Protein AF-A0A060CRR1-F1 (afdb_monomer)

Foldseek 3Di:
DCLDCVVLVVLLVVLAQEDEAAALVRCLRCVVSCCVRRVNHQYEYEHVDQPLQVVQVLCCVPPVDDRDSDDPSNVSRVVSLVSGQAYEDADPVVVCCCCVVVVDDCSRYDYDHDPDDPVVDDPVVDDDPVPDDDDDDDDPPPRD

Radius of gyration: 19.72 Å; Cα contacts (8 Å, |Δi|>4): 160; chains: 1; bounding box: 45×33×56 Å

Nearest PDB structures (foldseek):
  3c4q-assembly2_B  TM=6.841E-01  e=1.301E-02  Corynebacterium glutamicum
  5kn4-assembly1_A  TM=3.407E-01  e=9.521E-01  Thalictrum flavum subsp. glaucum
  6p3o-assembly1_A-2  TM=2.684E-01  e=6.590E-01  Glaucium flavum
  1jsx-assembly1_A  TM=3.282E-01  e=3.246E+00  Escherichia coli
  8szz-assembly1_J  TM=3.190E-01  e=3.902E+00  Thermotoga maritima

Solvent-accessible surface area (backbone atoms only — not comparable to full-atom values): 8668 Å² total; per-residue (Å²): 98,82,94,42,74,59,34,54,56,50,52,42,73,63,54,53,66,65,46,75,23,75,29,46,67,45,33,70,75,45,40,70,55,44,50,70,59,33,70,78,35,45,36,33,35,38,40,81,61,62,64,36,58,54,52,23,52,51,46,24,71,76,66,76,47,78,79,57,71,86,48,74,55,31,55,53,40,52,51,34,49,71,72,27,63,30,26,40,34,57,45,72,67,58,52,47,45,40,40,70,74,67,60,45,60,67,84,35,54,41,86,52,56,88,88,73,72,66,85,79,56,61,73,90,76,59,74,54,78,90,72,60,86,82,86,84,87,88,78,87,81,83,78,130

Structure (mmCIF, N/CA/C/O backbone):
data_AF-A0A060CRR1-F1
#
_entry.id   AF-A0A060CRR1-F1
#
loop_
_atom_site.group_PDB
_atom_site.id
_atom_site.type_symbol
_atom_site.label_atom_id
_atom_site.label_alt_id
_atom_site.label_comp_id
_atom_site.label_asym_id
_atom_site.label_entity_id
_atom_site.label_seq_id
_atom_site.pdbx_PDB_ins_code
_atom_site.Cartn_x
_atom_site.Cartn_y
_atom_site.Cartn_z
_atom_site.occupancy
_atom_site.B_iso_or_equiv
_atom_site.auth_seq_id
_atom_site.auth_comp_id
_atom_site.auth_asym_id
_atom_site.auth_atom_id
_atom_site.pdbx_PDB_model_num
ATOM 1 N N . GLU A 1 1 ? -13.982 19.500 7.064 1.00 77.69 1 GLU A N 1
ATOM 2 C CA . GLU A 1 1 ? -12.641 19.548 6.428 1.00 77.69 1 GLU A CA 1
ATOM 3 C C . GLU A 1 1 ? -11.832 18.341 6.886 1.00 77.69 1 GLU A C 1
ATOM 5 O O . GLU A 1 1 ? -11.969 17.965 8.044 1.00 77.69 1 GLU A O 1
ATOM 10 N N . LEU A 1 2 ? -10.995 17.748 6.029 1.00 79.31 2 LEU A N 1
ATOM 11 C CA . LEU A 1 2 ? -10.291 16.492 6.348 1.00 79.31 2 LEU A CA 1
ATOM 12 C C . LEU A 1 2 ? -9.264 16.629 7.487 1.00 79.31 2 LEU A C 1
ATOM 14 O O . LEU A 1 2 ? -9.170 15.762 8.348 1.00 79.31 2 LEU A O 1
ATOM 18 N N . ASN A 1 3 ? -8.540 17.749 7.553 1.00 85.81 3 ASN A N 1
ATOM 19 C CA . ASN A 1 3 ? -7.517 17.971 8.587 1.00 85.81 3 ASN A CA 1
ATOM 20 C C . ASN A 1 3 ? -8.072 18.520 9.912 1.00 85.81 3 ASN A C 1
ATOM 22 O O . ASN A 1 3 ? -7.327 18.709 10.872 1.00 85.81 3 ASN A O 1
ATOM 26 N N . SER A 1 4 ? -9.380 18.751 9.990 1.00 91.50 4 SER A N 1
ATOM 27 C CA . SER A 1 4 ? -10.067 19.267 11.174 1.00 91.50 4 SER A CA 1
ATOM 28 C C . SER A 1 4 ? -10.575 18.120 12.055 1.00 91.50 4 SER A C 1
ATOM 30 O O . SER A 1 4 ? -10.747 16.992 11.593 1.00 91.50 4 SER A O 1
ATOM 32 N N . SER A 1 5 ? -10.857 18.388 13.333 1.00 89.44 5 SER A N 1
ATOM 33 C CA . SER A 1 5 ? -11.566 17.442 14.212 1.00 89.44 5 SER A CA 1
ATOM 34 C C . SER A 1 5 ? -12.976 17.109 13.706 1.00 89.44 5 SER A C 1
ATOM 36 O O . SER A 1 5 ? -13.524 16.072 14.063 1.00 89.44 5 SER A O 1
ATOM 38 N N . SER A 1 6 ? -13.539 17.935 12.815 1.00 93.50 6 SER A N 1
ATOM 39 C CA . SER A 1 6 ? -14.799 17.632 12.122 1.00 93.50 6 SER A CA 1
ATOM 40 C C . SER A 1 6 ? -14.769 16.301 11.359 1.00 93.50 6 SER A C 1
ATOM 42 O O . SER A 1 6 ? -15.808 15.656 11.252 1.00 93.50 6 SER A O 1
ATOM 44 N N . PHE A 1 7 ? -13.598 15.850 10.890 1.00 94.50 7 PHE A N 1
ATOM 45 C CA . PHE A 1 7 ? -13.456 14.538 10.256 1.00 94.50 7 PHE A CA 1
ATOM 46 C C . PHE A 1 7 ? -13.737 13.379 11.223 1.00 94.50 7 PHE A C 1
ATOM 48 O O . PHE A 1 7 ? -14.381 12.411 10.834 1.00 94.50 7 PHE A O 1
ATOM 55 N N . ASN A 1 8 ? -13.313 13.490 12.487 1.00 95.12 8 ASN A N 1
ATOM 56 C CA . ASN A 1 8 ? -13.551 12.455 13.497 1.00 95.12 8 ASN A CA 1
ATOM 57 C C . ASN A 1 8 ? -15.050 12.269 13.749 1.00 95.12 8 ASN A C 1
ATOM 59 O O . ASN A 1 8 ? -15.538 11.144 13.775 1.00 95.12 8 ASN A O 1
ATOM 63 N N . ASN A 1 9 ? -15.792 13.373 13.870 1.00 95.75 9 ASN A N 1
ATOM 64 C CA . ASN A 1 9 ? -17.246 13.310 14.025 1.00 95.75 9 ASN A CA 1
ATOM 65 C C . ASN A 1 9 ? -17.899 12.672 12.794 1.00 95.75 9 ASN A C 1
ATOM 67 O O . ASN A 1 9 ? -18.722 11.777 12.938 1.00 95.75 9 ASN A O 1
ATOM 71 N N . PHE A 1 10 ? -17.473 13.077 11.594 1.00 95.69 10 PHE A N 1
ATOM 72 C CA . PHE A 1 10 ? -17.979 12.517 10.345 1.00 95.69 10 PHE A CA 1
ATOM 73 C C . PHE A 1 10 ? -17.761 11.000 10.245 1.00 95.69 10 PHE A C 1
ATOM 75 O O . PHE A 1 10 ? -18.713 10.269 9.990 1.00 95.69 10 PHE A O 1
ATOM 82 N N . VAL A 1 11 ? -16.534 10.508 10.460 1.00 96.12 11 VAL A N 1
ATOM 83 C CA . VAL A 1 11 ? -16.247 9.070 10.318 1.00 96.12 11 VAL A CA 1
ATOM 84 C C . VAL A 1 11 ? -16.954 8.247 11.396 1.00 96.12 11 VAL A C 1
ATOM 86 O O . VAL A 1 11 ? -17.471 7.173 11.103 1.00 96.12 11 VAL A O 1
ATOM 89 N N . LYS A 1 12 ? -17.068 8.789 12.615 1.00 96.62 12 LYS A N 1
ATOM 90 C CA . LYS A 1 12 ? -17.813 8.169 13.712 1.00 96.62 12 LYS A CA 1
ATOM 91 C C . LYS A 1 12 ? -19.301 8.032 13.402 1.00 96.62 12 LYS A C 1
ATOM 93 O O . LYS A 1 12 ? -19.891 7.002 13.710 1.00 96.62 12 LYS A O 1
ATOM 98 N N . GLU A 1 13 ? -19.906 9.067 12.824 1.00 97.38 13 GLU A N 1
ATOM 99 C CA . GLU A 1 13 ? -21.311 9.050 12.405 1.00 97.38 13 GLU A CA 1
ATOM 100 C C . GLU A 1 13 ? -21.538 8.112 11.217 1.00 97.38 13 GLU A C 1
ATOM 102 O O . GLU A 1 13 ? -22.549 7.414 11.177 1.00 97.38 13 GLU A O 1
ATOM 107 N N . LEU A 1 14 ? -20.587 8.061 10.278 1.00 97.38 14 LEU A N 1
ATOM 108 C CA . LEU A 1 14 ? -20.627 7.143 9.143 1.00 97.38 14 LEU A CA 1
ATOM 109 C C . LEU A 1 14 ? -20.524 5.674 9.586 1.00 97.38 14 LEU A C 1
ATOM 111 O O . LEU A 1 14 ? -21.183 4.827 8.991 1.00 97.38 14 LEU A O 1
ATOM 115 N N . ASN A 1 15 ? -19.713 5.391 10.615 1.00 97.44 15 ASN A N 1
ATOM 116 C CA . ASN A 1 15 ? -19.470 4.063 11.190 1.00 97.44 15 ASN A CA 1
ATOM 117 C C . ASN A 1 15 ? -19.262 2.965 10.119 1.00 97.44 15 ASN A C 1
ATOM 119 O O . ASN A 1 15 ? -20.052 2.019 10.049 1.00 97.44 15 ASN A O 1
ATOM 123 N N . PRO A 1 16 ? -18.243 3.099 9.248 1.00 97.94 16 PRO A N 1
ATOM 124 C CA . PRO A 1 16 ? -18.025 2.160 8.159 1.00 97.94 16 PRO A CA 1
ATOM 125 C C . PRO A 1 16 ? -17.553 0.792 8.664 1.00 97.94 16 PRO A C 1
ATOM 127 O O . PRO A 1 16 ? -16.762 0.699 9.603 1.00 97.94 16 PRO A O 1
ATOM 130 N N . ASP A 1 17 ? -17.971 -0.264 7.968 1.00 98.38 17 ASP A N 1
ATOM 131 C CA . ASP A 1 17 ? -17.430 -1.613 8.165 1.00 98.38 17 ASP A CA 1
ATOM 132 C C . ASP A 1 17 ? -16.080 -1.805 7.455 1.00 98.38 17 ASP A C 1
ATOM 134 O O . ASP A 1 17 ? -15.275 -2.633 7.873 1.00 98.38 17 ASP A O 1
ATOM 138 N N . ILE A 1 18 ? -15.828 -1.053 6.376 1.00 98.44 18 ILE A N 1
ATOM 139 C CA . ILE A 1 18 ? -14.614 -1.140 5.555 1.00 98.44 18 ILE A CA 1
ATOM 140 C C . ILE A 1 18 ? -14.146 0.268 5.185 1.00 98.44 18 ILE A C 1
ATOM 142 O O . ILE A 1 18 ? -14.947 1.103 4.759 1.00 98.44 18 ILE A O 1
ATOM 146 N N . VAL A 1 19 ? -12.843 0.511 5.297 1.00 98.31 19 VAL A N 1
ATOM 147 C CA . VAL A 1 19 ? -12.168 1.715 4.809 1.00 98.31 19 VAL A CA 1
ATOM 148 C C . VAL A 1 19 ? -11.061 1.305 3.849 1.00 98.31 19 VAL A C 1
ATOM 150 O O . VAL A 1 19 ? -10.251 0.439 4.167 1.00 98.31 19 VAL A O 1
ATOM 153 N N . VAL A 1 20 ? -11.031 1.936 2.675 1.00 98.25 20 VAL A N 1
ATOM 154 C CA . VAL A 1 20 ? -9.988 1.733 1.664 1.00 98.25 20 VAL A CA 1
ATOM 155 C C . VAL A 1 20 ? -9.171 3.013 1.540 1.00 98.25 20 VAL A C 1
ATOM 157 O O . VAL A 1 20 ? -9.736 4.086 1.318 1.00 98.25 20 VAL A O 1
ATOM 160 N N . TYR A 1 21 ? -7.855 2.905 1.701 1.00 98.19 21 TYR A N 1
ATOM 161 C CA . TYR A 1 21 ? -6.918 4.009 1.528 1.00 98.19 21 TYR A CA 1
ATOM 162 C C . TYR A 1 21 ? -6.327 3.978 0.124 1.00 98.19 21 TYR A C 1
ATOM 164 O O . TYR A 1 21 ? -5.713 2.987 -0.259 1.00 98.19 21 TYR A O 1
ATOM 172 N N . ASP A 1 22 ? -6.480 5.082 -0.602 1.00 95.88 22 ASP A N 1
ATOM 173 C CA . ASP A 1 22 ? -5.773 5.338 -1.856 1.00 95.88 22 ASP A CA 1
ATOM 174 C C . ASP A 1 22 ? -4.329 5.749 -1.526 1.00 95.88 22 ASP A C 1
ATOM 176 O O . ASP A 1 22 ? -4.080 6.880 -1.084 1.00 95.88 22 ASP A O 1
ATOM 180 N N . ARG A 1 23 ? -3.395 4.800 -1.676 1.00 95.81 23 ARG A N 1
ATOM 181 C CA . ARG A 1 23 ? -1.960 4.905 -1.363 1.00 95.81 23 ARG A CA 1
ATOM 182 C C . ARG A 1 23 ? -1.633 5.085 0.117 1.00 95.81 23 ARG A C 1
ATOM 184 O O . ARG A 1 23 ? -2.432 5.510 0.955 1.00 95.81 23 ARG A O 1
ATOM 191 N N . PHE A 1 24 ? -0.364 4.826 0.438 1.00 97.44 24 PHE A N 1
ATOM 192 C CA . PHE A 1 24 ? 0.137 4.846 1.814 1.00 97.44 24 PHE A CA 1
ATOM 193 C C . PHE A 1 24 ? 0.020 6.222 2.490 1.00 97.44 24 PHE A C 1
ATOM 195 O O . PHE A 1 24 ? -0.122 6.301 3.704 1.00 97.44 24 PHE A O 1
ATOM 202 N N . VAL A 1 25 ? 0.055 7.318 1.721 1.00 96.62 25 VAL A N 1
ATOM 203 C CA . VAL A 1 25 ? -0.043 8.683 2.270 1.00 96.62 25 VAL A CA 1
ATOM 204 C C . VAL A 1 25 ? -1.414 8.925 2.906 1.00 96.62 25 VAL A C 1
ATOM 206 O O . VAL A 1 25 ? -1.501 9.561 3.957 1.00 96.62 25 VAL A O 1
ATOM 209 N N . SER A 1 26 ? -2.480 8.391 2.303 1.00 96.62 26 SER A N 1
ATOM 210 C CA . SER A 1 26 ? -3.840 8.510 2.837 1.00 96.62 26 SER A CA 1
ATOM 211 C C . SER A 1 26 ? -3.999 7.737 4.146 1.00 96.62 26 SER A C 1
ATOM 213 O O . SER A 1 26 ? -4.573 8.258 5.106 1.00 96.62 26 SER A O 1
ATOM 215 N N . GLU A 1 27 ? -3.452 6.520 4.211 1.00 97.81 27 GLU A N 1
ATOM 216 C CA . GLU A 1 27 ? -3.406 5.739 5.453 1.00 97.81 27 GLU A CA 1
ATOM 217 C C . GLU A 1 27 ? -2.590 6.471 6.522 1.00 97.81 27 GLU A C 1
ATOM 219 O O . GLU A 1 27 ? -3.077 6.675 7.629 1.00 97.81 27 GLU A O 1
ATOM 224 N N . GLU A 1 28 ? -1.397 6.958 6.190 1.00 96.62 28 GLU A N 1
ATOM 225 C CA . GLU A 1 28 ? -0.526 7.631 7.154 1.00 96.62 28 GLU A CA 1
ATOM 226 C C . GLU A 1 28 ? -1.199 8.870 7.767 1.00 96.62 28 GLU A C 1
ATOM 228 O O . GLU A 1 28 ? -1.085 9.133 8.969 1.00 96.62 28 GLU A O 1
ATOM 233 N N . GLN A 1 29 ? -1.935 9.627 6.953 1.00 95.38 29 GLN A N 1
ATOM 234 C CA . GLN A 1 29 ? -2.587 10.855 7.391 1.00 95.38 29 GLN A CA 1
ATOM 235 C C . GLN A 1 29 ? -3.853 10.597 8.225 1.00 95.38 29 GLN A C 1
ATOM 237 O O . GLN A 1 29 ? -4.115 11.333 9.187 1.00 95.38 29 GLN A O 1
ATOM 242 N N . PHE A 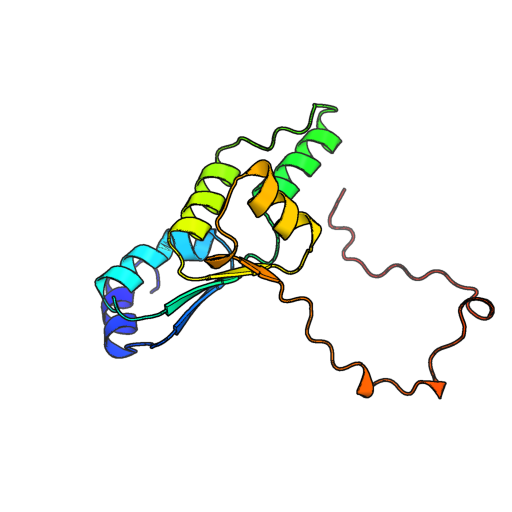1 30 ? -4.645 9.577 7.873 1.00 96.31 30 PHE A N 1
ATOM 243 C CA . PHE A 1 30 ? -6.007 9.405 8.398 1.00 96.31 30 PHE A CA 1
ATOM 244 C C . PHE A 1 30 ? -6.281 8.068 9.097 1.00 96.31 30 PHE A C 1
ATOM 246 O O . PHE A 1 30 ? -7.241 7.994 9.867 1.00 96.31 30 PHE A O 1
ATOM 253 N N . GLY A 1 31 ? -5.456 7.041 8.897 1.00 96.56 31 GLY A N 1
ATOM 254 C CA . GLY A 1 31 ? -5.640 5.684 9.426 1.00 96.56 31 GLY A CA 1
ATOM 255 C C . GLY A 1 31 ? -5.845 5.655 10.935 1.00 96.56 31 GLY A C 1
ATOM 256 O O . GLY A 1 31 ? -6.835 5.129 11.440 1.00 96.56 31 GLY A O 1
ATOM 257 N N . TRP A 1 32 ? -4.999 6.370 11.676 1.00 96.19 32 TRP A N 1
ATOM 258 C CA . TRP A 1 32 ? -5.115 6.465 13.134 1.00 96.19 32 TRP A CA 1
ATOM 259 C C . TRP A 1 32 ? -6.453 7.057 13.612 1.00 96.19 32 TRP A C 1
ATOM 261 O O . TRP A 1 32 ? -6.946 6.680 14.675 1.00 96.19 32 TRP A O 1
ATOM 271 N N . ARG A 1 33 ? -7.069 7.964 12.839 1.00 96.50 33 ARG A N 1
ATOM 272 C CA . ARG A 1 33 ? -8.379 8.542 13.179 1.00 96.50 33 ARG A CA 1
ATOM 273 C C . ARG A 1 33 ? -9.494 7.523 12.985 1.00 96.50 33 ARG A C 1
ATOM 275 O O . ARG A 1 33 ? -10.418 7.481 13.790 1.00 96.50 33 ARG A O 1
ATOM 282 N N . VAL A 1 34 ? -9.389 6.698 11.945 1.00 97.06 34 VAL A N 1
ATOM 283 C CA . VAL A 1 34 ? -10.324 5.594 11.695 1.00 97.06 34 VAL A CA 1
ATOM 284 C C . VAL A 1 34 ? -10.212 4.554 12.803 1.00 97.06 34 VAL A C 1
ATOM 286 O O . VAL A 1 34 ? -11.229 4.206 13.389 1.00 97.06 34 VAL A O 1
ATOM 289 N N . VAL A 1 35 ? -8.997 4.141 13.178 1.00 97.00 35 VAL A N 1
ATOM 290 C CA . VAL A 1 35 ? -8.774 3.223 14.311 1.00 97.00 35 VAL A CA 1
ATOM 291 C C . VAL A 1 35 ? -9.377 3.771 15.608 1.00 97.00 35 VAL A C 1
ATOM 293 O O . VAL A 1 35 ? -9.958 3.018 16.387 1.00 97.00 35 VAL A O 1
ATOM 296 N N . GLN A 1 36 ? -9.259 5.080 15.844 1.00 96.75 36 GLN A N 1
ATOM 297 C CA . GLN A 1 36 ? -9.784 5.719 17.049 1.00 96.75 36 GLN A CA 1
ATOM 298 C C . GLN A 1 36 ? -11.319 5.722 17.100 1.00 96.75 36 GLN A C 1
ATOM 300 O O . GLN A 1 36 ? -11.898 5.390 18.134 1.00 96.75 36 GLN A O 1
ATOM 305 N N . GLU A 1 37 ? -11.981 6.139 16.020 1.00 97.62 37 GLU A N 1
ATOM 306 C CA . GLU A 1 37 ? -13.435 6.346 16.021 1.00 97.62 37 GLU A CA 1
ATOM 307 C C . GLU A 1 37 ? -14.221 5.092 15.604 1.00 97.62 37 GLU A C 1
ATOM 309 O O . GLU A 1 37 ? -15.344 4.881 16.066 1.00 97.62 37 GLU A O 1
ATOM 314 N N . CYS A 1 38 ? -13.626 4.243 14.765 1.00 97.62 38 CYS A N 1
ATOM 315 C CA . CYS A 1 38 ? -14.226 3.053 14.162 1.00 97.62 38 CYS A CA 1
ATOM 316 C C . CYS A 1 38 ? -13.273 1.841 14.265 1.00 97.62 38 CYS A C 1
ATOM 318 O O . CYS A 1 38 ? -12.884 1.272 13.247 1.00 97.62 38 CYS A O 1
ATOM 320 N N . PRO A 1 39 ? -12.923 1.375 15.481 1.00 97.06 39 PRO A N 1
ATOM 321 C CA . PRO A 1 39 ? -11.913 0.326 15.701 1.00 97.06 39 PRO A CA 1
ATOM 322 C C . PRO A 1 39 ? -12.278 -1.056 15.136 1.00 97.06 39 PRO A C 1
ATOM 324 O O . PRO A 1 39 ? -11.474 -1.980 15.207 1.00 97.06 39 PRO A O 1
ATOM 327 N N . LYS A 1 40 ? -13.512 -1.230 14.653 1.00 97.62 40 LYS A N 1
ATOM 328 C CA . LYS A 1 40 ? -13.995 -2.471 14.033 1.00 97.62 40 LYS A CA 1
ATOM 329 C C . LYS A 1 40 ? -13.970 -2.427 12.506 1.00 97.62 40 LYS A C 1
ATOM 331 O O . LYS A 1 40 ? -14.274 -3.447 11.895 1.00 97.62 40 LYS A O 1
ATOM 336 N N . ALA A 1 41 ? -13.676 -1.270 11.914 1.00 98.25 41 ALA A N 1
ATOM 337 C CA . ALA A 1 41 ? -13.601 -1.137 10.471 1.00 98.25 41 ALA A CA 1
ATOM 338 C C . ALA A 1 41 ? -12.402 -1.932 9.946 1.00 98.25 41 ALA A C 1
ATOM 340 O O . ALA A 1 41 ? -11.291 -1.782 10.453 1.00 98.25 41 ALA A O 1
ATOM 341 N N . LEU A 1 42 ? -12.633 -2.746 8.919 1.00 98.38 42 LEU A N 1
ATOM 342 C CA . LEU A 1 42 ? -11.571 -3.393 8.162 1.00 98.38 42 LEU A CA 1
ATOM 343 C C . LEU A 1 42 ? -10.823 -2.331 7.353 1.00 98.38 42 LEU A C 1
ATOM 345 O O . LEU A 1 42 ? -11.436 -1.600 6.573 1.00 98.38 42 LEU A O 1
ATOM 349 N N . GLN A 1 43 ? -9.510 -2.258 7.516 1.00 98.44 43 GLN A N 1
ATOM 350 C CA . GLN A 1 43 ? -8.661 -1.284 6.842 1.00 98.44 43 GLN A CA 1
ATOM 351 C C . GLN A 1 43 ? -7.901 -1.942 5.695 1.00 98.44 43 GLN A C 1
ATOM 353 O O . GLN A 1 43 ? -7.090 -2.845 5.901 1.00 98.44 43 GLN A O 1
ATOM 358 N N . ILE A 1 44 ? -8.162 -1.473 4.478 1.00 98.69 44 ILE A N 1
ATOM 359 C CA . ILE A 1 44 ? -7.545 -1.969 3.252 1.00 98.69 44 ILE A CA 1
ATOM 360 C C . ILE A 1 44 ? -6.681 -0.862 2.656 1.00 98.69 44 ILE A C 1
ATOM 362 O O . ILE A 1 44 ? -7.148 0.257 2.454 1.00 98.69 44 ILE A O 1
ATOM 366 N N . LEU A 1 45 ? -5.431 -1.176 2.341 1.00 98.56 45 LEU A N 1
ATOM 367 C CA . LEU A 1 45 ? -4.550 -0.297 1.586 1.00 98.56 45 LEU A CA 1
ATOM 368 C C . LEU A 1 45 ? -4.600 -0.679 0.107 1.00 98.56 45 LEU A C 1
ATOM 370 O O . LEU A 1 45 ? -4.191 -1.778 -0.257 1.00 98.56 45 LEU A O 1
ATOM 374 N N . ASP A 1 46 ? -5.063 0.224 -0.748 1.00 97.50 46 ASP A N 1
ATOM 375 C CA . ASP A 1 46 ? -4.791 0.122 -2.177 1.00 97.50 46 ASP A CA 1
ATOM 376 C C . ASP A 1 46 ? -3.401 0.707 -2.429 1.00 97.50 46 ASP A C 1
ATOM 378 O O . ASP A 1 46 ? -3.181 1.906 -2.228 1.00 97.50 46 ASP A O 1
ATOM 382 N N . THR A 1 47 ? -2.427 -0.142 -2.772 1.00 95.81 47 THR A N 1
ATOM 383 C CA . THR A 1 47 ? -1.068 0.359 -2.999 1.00 95.81 47 THR A CA 1
ATOM 384 C C . THR A 1 47 ? -0.984 1.136 -4.304 1.00 95.81 47 THR A C 1
ATOM 386 O O . THR A 1 47 ? -0.201 2.075 -4.372 1.00 95.81 47 THR A O 1
ATOM 389 N N . GLU A 1 48 ? -1.788 0.766 -5.310 1.00 92.00 48 GLU A N 1
ATOM 390 C CA . GLU A 1 48 ? -1.647 1.123 -6.731 1.00 92.00 48 GLU A CA 1
ATOM 391 C C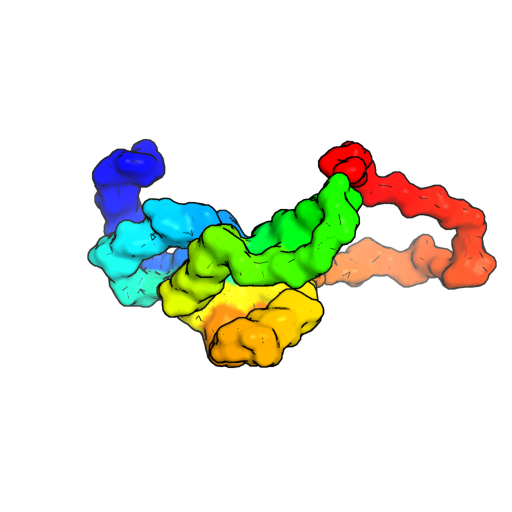 . GLU A 1 48 ? -0.283 0.723 -7.333 1.00 92.00 48 GLU A C 1
ATOM 393 O O . GLU A 1 48 ? -0.213 -0.084 -8.261 1.00 92.00 48 GLU A O 1
ATOM 398 N N . ASP A 1 49 ? 0.801 1.251 -6.771 1.00 92.50 49 ASP A N 1
ATOM 399 C CA . ASP A 1 49 ? 2.196 0.896 -6.997 1.00 92.50 49 ASP A CA 1
ATOM 400 C C . ASP A 1 49 ? 3.012 1.037 -5.700 1.00 92.50 49 ASP A C 1
ATOM 402 O O . ASP A 1 49 ? 2.628 1.720 -4.749 1.00 92.50 49 ASP A O 1
ATOM 406 N N . LEU A 1 50 ? 4.189 0.411 -5.650 1.00 95.88 50 LEU A N 1
ATOM 407 C CA . LEU A 1 50 ? 5.131 0.670 -4.559 1.00 95.88 50 LEU A CA 1
ATOM 408 C C . LEU A 1 50 ? 5.903 1.967 -4.827 1.00 95.88 50 LEU A C 1
ATOM 410 O O . LEU A 1 50 ? 6.862 2.002 -5.612 1.00 95.88 50 LEU A O 1
ATOM 414 N N . HIS A 1 51 ? 5.534 3.038 -4.127 1.00 94.81 51 HIS A N 1
ATOM 415 C CA . HIS A 1 51 ? 6.115 4.368 -4.305 1.00 94.81 51 HIS A CA 1
ATOM 416 C C . HIS A 1 51 ? 7.624 4.367 -4.035 1.00 94.81 51 HIS A C 1
ATOM 418 O O . HIS A 1 51 ? 8.398 4.994 -4.773 1.00 94.81 51 HIS A O 1
ATOM 424 N N . PHE A 1 52 ? 8.080 3.627 -3.017 1.00 95.75 52 PHE A N 1
ATOM 425 C CA . PHE A 1 52 ? 9.509 3.505 -2.729 1.00 95.75 52 PHE A CA 1
ATOM 426 C C . PHE A 1 52 ? 10.280 2.836 -3.874 1.00 95.75 52 PHE A C 1
ATOM 428 O O . PHE A 1 52 ? 11.427 3.204 -4.140 1.00 95.75 52 PHE A O 1
ATOM 435 N N . LEU A 1 53 ? 9.667 1.866 -4.562 1.00 95.38 53 LEU A N 1
ATOM 436 C CA . LEU A 1 53 ? 10.277 1.139 -5.673 1.00 95.38 53 LEU A CA 1
ATOM 437 C C . LEU A 1 53 ? 10.382 2.044 -6.901 1.00 95.38 53 LEU A C 1
ATOM 439 O O . LEU A 1 53 ? 11.434 2.089 -7.544 1.00 95.38 53 LEU A O 1
ATOM 443 N N . ARG A 1 54 ? 9.314 2.791 -7.198 1.00 91.81 54 ARG A N 1
ATOM 444 C CA . ARG A 1 54 ? 9.295 3.802 -8.260 1.00 91.81 54 ARG A CA 1
ATOM 445 C C . ARG A 1 54 ? 10.386 4.850 -8.031 1.00 91.81 54 ARG A C 1
ATOM 447 O O . ARG A 1 54 ? 11.198 5.089 -8.923 1.00 91.81 54 ARG A O 1
ATOM 454 N N . SER A 1 55 ? 10.460 5.413 -6.824 1.00 91.56 55 SER A N 1
ATOM 455 C CA . SER A 1 55 ? 11.467 6.421 -6.472 1.00 91.56 55 SER A CA 1
ATOM 456 C C . SER A 1 55 ? 12.897 5.872 -6.529 1.00 91.56 55 SER A C 1
ATOM 458 O O . SER A 1 55 ? 13.798 6.543 -7.033 1.00 91.56 55 SER A O 1
ATOM 460 N N . ALA A 1 56 ? 13.124 4.638 -6.067 1.00 92.94 56 ALA A N 1
ATOM 461 C CA . ALA A 1 56 ? 14.438 4.004 -6.151 1.00 92.94 56 ALA A CA 1
ATOM 462 C C . ALA A 1 56 ? 14.891 3.823 -7.608 1.00 92.94 56 ALA A C 1
ATOM 464 O O . ALA A 1 56 ? 16.033 4.135 -7.934 1.00 92.94 56 ALA A O 1
ATOM 465 N N . ARG A 1 57 ? 13.994 3.379 -8.498 1.00 92.31 57 ARG A N 1
ATOM 466 C CA . ARG A 1 57 ? 14.284 3.239 -9.935 1.00 92.31 57 ARG A CA 1
ATOM 467 C C . ARG A 1 57 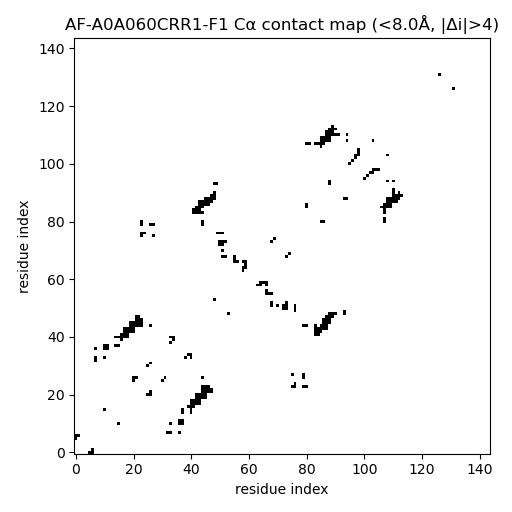? 14.600 4.580 -10.596 1.00 92.31 57 ARG A C 1
ATOM 469 O O . ARG A 1 57 ? 15.539 4.659 -11.380 1.00 92.31 57 ARG A O 1
ATOM 476 N N . GLU A 1 58 ? 13.854 5.629 -10.255 1.00 90.88 58 GLU A N 1
ATOM 477 C CA . GLU A 1 58 ? 14.097 6.977 -10.779 1.00 90.88 58 GLU A CA 1
ATOM 478 C C . GLU A 1 58 ? 15.489 7.501 -10.387 1.00 90.88 58 GLU A C 1
ATOM 480 O O . GLU A 1 58 ? 16.198 8.057 -11.224 1.00 90.88 58 GLU A O 1
ATOM 485 N N . LYS A 1 59 ? 15.914 7.284 -9.136 1.00 90.31 59 LYS A N 1
ATOM 486 C CA . LYS A 1 59 ? 17.247 7.693 -8.663 1.00 90.31 59 LYS A CA 1
ATOM 487 C C . LYS A 1 59 ? 18.375 6.960 -9.380 1.00 90.31 59 LYS A C 1
ATOM 489 O O . LYS A 1 59 ? 19.326 7.606 -9.803 1.00 90.31 59 LYS A O 1
ATOM 494 N N . VAL A 1 60 ? 18.246 5.645 -9.560 1.00 92.25 60 VAL A N 1
ATOM 495 C CA . VAL A 1 60 ? 19.210 4.831 -10.326 1.00 92.25 60 VAL A CA 1
ATOM 496 C C . VAL A 1 60 ? 19.368 5.382 -11.738 1.00 92.25 60 VAL A C 1
ATOM 498 O O . VAL A 1 60 ? 20.482 5.561 -12.215 1.00 92.25 60 VAL A O 1
ATOM 501 N N . TYR A 1 61 ? 18.250 5.695 -12.391 1.00 89.88 61 TYR A N 1
ATOM 502 C CA . TYR A 1 61 ? 18.267 6.219 -13.749 1.00 89.88 61 TYR A CA 1
ATOM 503 C C . TYR A 1 61 ? 18.909 7.614 -13.843 1.00 89.88 61 TYR A C 1
ATOM 505 O O . TYR A 1 61 ? 19.657 7.878 -14.778 1.00 89.88 61 TYR A O 1
ATOM 513 N N . LYS A 1 62 ? 18.653 8.502 -12.874 1.00 89.69 62 LYS A N 1
ATOM 514 C CA . LYS A 1 62 ? 19.181 9.878 -12.887 1.00 89.69 62 LYS A CA 1
ATOM 515 C C . LYS A 1 62 ? 20.637 9.996 -12.443 1.00 89.69 62 LYS A C 1
ATOM 517 O O . LYS A 1 62 ? 21.342 10.868 -12.945 1.00 89.69 62 LYS A O 1
ATOM 522 N N . ASN A 1 63 ? 21.065 9.166 -11.495 1.00 88.38 63 ASN A N 1
ATOM 523 C CA . ASN A 1 63 ? 22.360 9.309 -10.829 1.00 88.38 63 ASN A CA 1
ATOM 524 C C . ASN A 1 63 ? 23.350 8.176 -11.149 1.00 88.38 63 ASN A C 1
ATOM 526 O O . ASN A 1 63 ? 24.459 8.201 -10.625 1.00 88.38 63 ASN A O 1
ATOM 530 N N . GLU A 1 64 ? 22.961 7.178 -11.955 1.00 75.56 64 GLU A N 1
ATOM 531 C CA . GLU A 1 64 ? 23.753 5.961 -12.230 1.00 75.56 64 GLU A CA 1
ATOM 532 C C . GLU A 1 64 ? 24.179 5.202 -10.952 1.00 75.56 64 GLU A C 1
ATOM 534 O O . GLU A 1 64 ? 25.198 4.513 -10.910 1.00 75.56 64 GLU A O 1
ATOM 539 N N . GLU A 1 65 ? 23.388 5.328 -9.885 1.00 82.62 65 GLU A N 1
ATOM 540 C CA . GLU A 1 65 ? 23.629 4.680 -8.593 1.00 82.62 65 GLU A CA 1
ATOM 541 C C . GLU A 1 65 ? 23.065 3.249 -8.548 1.00 82.62 65 GLU A C 1
ATOM 543 O O . GLU A 1 65 ? 22.176 2.880 -9.315 1.00 82.62 65 GLU A O 1
ATOM 548 N N . GLU A 1 66 ? 23.535 2.432 -7.600 1.00 89.19 66 GLU A N 1
ATOM 549 C CA . GLU A 1 66 ? 22.900 1.145 -7.299 1.00 89.19 66 GLU A CA 1
ATOM 550 C C . GLU A 1 66 ? 21.495 1.330 -6.700 1.00 89.19 66 GLU A C 1
ATOM 552 O O . GLU A 1 66 ? 21.201 2.299 -5.996 1.00 89.19 66 GLU A O 1
ATOM 557 N N . ILE A 1 67 ? 20.604 0.361 -6.940 1.00 90.88 67 ILE A N 1
ATOM 558 C CA . ILE A 1 67 ? 19.224 0.443 -6.457 1.00 90.88 67 ILE A CA 1
ATOM 559 C C . ILE A 1 67 ? 19.141 0.334 -4.928 1.00 90.88 67 ILE A C 1
ATOM 561 O O . ILE A 1 67 ? 19.213 -0.749 -4.344 1.00 90.88 67 ILE A O 1
ATOM 565 N N . ASN A 1 68 ? 18.902 1.467 -4.266 1.00 92.38 68 ASN A N 1
ATOM 566 C CA . ASN A 1 68 ? 18.641 1.498 -2.832 1.00 92.38 68 ASN A CA 1
ATOM 567 C C . ASN A 1 68 ? 17.133 1.484 -2.524 1.00 92.38 68 ASN A C 1
ATOM 569 O O . ASN A 1 68 ? 16.440 2.499 -2.619 1.00 92.38 68 ASN A O 1
ATOM 573 N N . LEU A 1 69 ? 16.643 0.322 -2.086 1.00 94.81 69 LEU A N 1
ATOM 574 C CA . LEU A 1 69 ? 15.257 0.139 -1.642 1.00 94.81 69 LEU A CA 1
ATOM 575 C C . LEU A 1 69 ? 15.026 0.485 -0.165 1.00 94.81 69 LEU A C 1
ATOM 577 O O . LEU A 1 69 ? 13.891 0.403 0.281 1.00 94.81 69 LEU A O 1
ATOM 581 N N . TYR A 1 70 ? 16.055 0.835 0.606 1.00 94.31 70 TYR A N 1
ATOM 582 C CA . TYR A 1 70 ? 15.938 1.178 2.024 1.00 94.31 70 TYR A CA 1
ATOM 583 C C . TYR A 1 70 ? 16.046 2.693 2.194 1.00 94.31 70 TYR A C 1
ATOM 585 O O 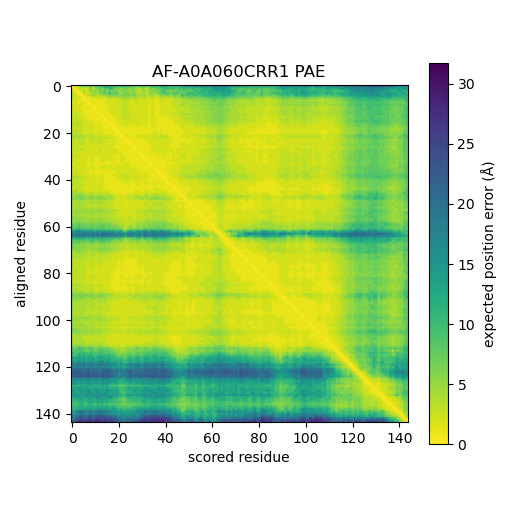. TYR A 1 70 ? 17.127 3.249 2.383 1.00 94.31 70 TYR A O 1
ATOM 593 N N . ASN A 1 71 ? 14.905 3.369 2.090 1.00 90.81 71 ASN A N 1
ATOM 594 C CA . ASN A 1 71 ? 14.794 4.813 2.252 1.00 90.81 71 ASN A CA 1
ATOM 595 C C . ASN A 1 71 ? 13.567 5.176 3.108 1.00 90.81 71 ASN A C 1
ATOM 597 O O . ASN A 1 71 ? 12.785 4.310 3.497 1.00 90.81 71 ASN A O 1
ATOM 601 N N . GLU A 1 72 ? 13.398 6.462 3.415 1.00 94.25 72 GLU A N 1
ATOM 602 C CA . GLU A 1 72 ? 12.295 6.943 4.259 1.00 94.25 72 GLU A CA 1
ATOM 603 C C . GLU A 1 72 ? 10.910 6.610 3.690 1.00 94.25 72 GLU A C 1
ATOM 605 O O . GLU A 1 72 ? 9.997 6.294 4.450 1.00 94.25 72 GLU A O 1
ATOM 610 N N . THR A 1 73 ? 10.753 6.629 2.361 1.00 95.31 73 THR A N 1
ATOM 611 C CA . THR A 1 73 ? 9.482 6.257 1.714 1.00 95.31 73 THR A CA 1
ATOM 612 C C . THR A 1 73 ? 9.184 4.783 1.949 1.00 95.31 73 THR A C 1
ATOM 614 O O . THR A 1 73 ? 8.065 4.450 2.320 1.00 95.31 73 THR A O 1
ATOM 617 N N . THR A 1 74 ? 10.195 3.915 1.855 1.00 97.19 74 THR A N 1
ATOM 618 C CA . THR A 1 74 ? 10.051 2.487 2.164 1.00 97.19 74 THR A CA 1
ATOM 619 C C . THR A 1 74 ? 9.546 2.268 3.581 1.00 97.19 74 THR A C 1
ATOM 621 O O . THR A 1 74 ? 8.631 1.483 3.790 1.00 97.19 74 THR A O 1
ATOM 624 N N . ILE A 1 75 ? 10.123 2.964 4.566 1.00 97.31 75 ILE A N 1
ATOM 625 C CA . ILE A 1 75 ? 9.724 2.806 5.970 1.00 97.31 75 ILE A CA 1
ATOM 626 C C . ILE A 1 75 ? 8.255 3.199 6.147 1.00 97.31 75 ILE A C 1
ATOM 628 O O . ILE A 1 75 ? 7.500 2.463 6.778 1.00 97.31 75 ILE A O 1
ATOM 632 N N . ARG A 1 76 ? 7.843 4.331 5.568 1.00 97.75 76 ARG A N 1
ATOM 633 C CA . ARG A 1 76 ? 6.466 4.841 5.660 1.00 97.75 76 ARG A CA 1
ATOM 634 C C . ARG A 1 76 ? 5.464 3.906 4.984 1.00 97.75 76 ARG A C 1
ATOM 636 O O . ARG A 1 76 ? 4.448 3.559 5.582 1.00 97.75 76 ARG A O 1
ATOM 643 N N . GLU A 1 77 ? 5.777 3.449 3.778 1.00 97.81 77 GLU A N 1
ATOM 644 C CA . GLU A 1 77 ? 4.910 2.580 2.982 1.00 97.81 77 GLU A CA 1
ATOM 645 C C . GLU A 1 77 ? 4.774 1.184 3.610 1.00 97.81 77 GLU A C 1
ATOM 647 O O . GLU A 1 77 ? 3.659 0.713 3.824 1.00 97.81 77 GLU A O 1
ATOM 652 N N . ILE A 1 78 ? 5.882 0.569 4.048 1.00 98.06 78 ILE A N 1
ATOM 653 C CA . ILE A 1 78 ? 5.851 -0.707 4.781 1.00 98.06 78 ILE A CA 1
ATOM 654 C C . ILE A 1 78 ? 5.090 -0.569 6.102 1.00 98.06 78 ILE A C 1
ATOM 656 O O . ILE A 1 78 ? 4.303 -1.445 6.453 1.00 98.06 78 ILE A O 1
ATOM 660 N N . ALA A 1 79 ? 5.280 0.528 6.838 1.00 98.06 79 ALA A N 1
ATOM 661 C CA . ALA A 1 79 ? 4.539 0.746 8.074 1.00 98.06 79 ALA A CA 1
ATOM 662 C C . ALA A 1 79 ? 3.027 0.883 7.826 1.00 98.06 79 ALA A C 1
ATOM 664 O O . ALA A 1 79 ? 2.245 0.444 8.663 1.00 98.06 79 ALA A O 1
ATOM 665 N N . SER A 1 80 ? 2.622 1.444 6.683 1.00 98.19 80 SER A N 1
ATOM 666 C CA . SER A 1 80 ? 1.211 1.567 6.290 1.00 98.19 80 SER A CA 1
ATOM 667 C C . SER A 1 80 ? 0.604 0.206 5.934 1.00 98.19 80 SER A C 1
ATOM 669 O O . SER A 1 80 ? -0.485 -0.122 6.400 1.00 98.19 80 SER A O 1
ATOM 671 N N . ILE A 1 81 ? 1.353 -0.638 5.212 1.00 98.38 81 ILE A N 1
ATOM 672 C CA . ILE A 1 81 ? 0.984 -2.040 4.943 1.00 98.38 81 ILE A CA 1
ATOM 673 C C . ILE A 1 81 ? 0.773 -2.811 6.254 1.00 98.38 81 ILE A C 1
ATOM 675 O O . ILE A 1 81 ? -0.185 -3.564 6.381 1.00 98.38 81 ILE A O 1
ATOM 679 N N . LEU A 1 82 ? 1.650 -2.612 7.244 1.00 98.19 82 LEU A N 1
ATOM 680 C CA . LEU A 1 82 ? 1.587 -3.308 8.536 1.00 98.19 82 LEU A CA 1
ATOM 681 C C . LEU A 1 82 ? 0.488 -2.794 9.482 1.00 98.19 82 LEU A C 1
ATOM 683 O O . LEU A 1 82 ? 0.181 -3.474 10.460 1.00 98.19 82 LEU A O 1
ATOM 687 N N . ARG A 1 83 ? -0.060 -1.596 9.244 1.00 97.75 83 ARG A N 1
ATOM 688 C CA . ARG A 1 83 ? -1.186 -1.036 10.015 1.00 97.75 83 ARG A CA 1
ATOM 689 C C . ARG A 1 83 ? -2.549 -1.409 9.439 1.00 97.75 83 ARG A C 1
ATOM 691 O O . ARG A 1 83 ? -3.531 -1.365 10.175 1.00 97.75 83 ARG A O 1
ATOM 698 N N . CYS A 1 84 ? -2.599 -1.759 8.158 1.00 98.38 84 CYS A N 1
ATOM 699 C CA . CYS A 1 84 ? -3.805 -2.249 7.508 1.00 98.38 84 CYS A CA 1
ATOM 700 C C . CYS A 1 84 ? -3.991 -3.754 7.725 1.00 98.38 84 CYS A C 1
ATOM 702 O O . CYS A 1 84 ? -3.040 -4.496 7.967 1.00 98.38 84 CYS A O 1
ATOM 704 N N . ASP A 1 85 ? -5.234 -4.204 7.581 1.00 98.38 85 ASP A N 1
ATOM 705 C CA . ASP A 1 85 ? -5.595 -5.619 7.641 1.00 98.38 85 ASP A CA 1
ATOM 706 C C . ASP A 1 85 ? -5.286 -6.341 6.321 1.00 98.38 85 ASP A C 1
ATOM 708 O O . ASP A 1 85 ? -5.025 -7.545 6.307 1.00 98.38 85 ASP A O 1
ATOM 712 N N . LEU A 1 86 ? -5.317 -5.606 5.204 1.00 98.25 86 LEU A N 1
ATOM 713 C CA . LEU A 1 86 ? -5.044 -6.116 3.863 1.00 98.25 86 LEU A CA 1
ATOM 714 C C . LEU A 1 86 ? -4.445 -5.020 2.976 1.00 98.25 86 LEU A C 1
ATOM 716 O O . LEU A 1 86 ? -4.829 -3.859 3.073 1.00 98.25 86 LEU A O 1
ATOM 720 N N . SER A 1 87 ? -3.543 -5.389 2.075 1.00 98.38 87 SER A N 1
ATOM 721 C CA . SER A 1 87 ? -3.012 -4.530 1.016 1.00 98.38 87 SER A CA 1
ATOM 722 C C . SER A 1 87 ? -3.286 -5.156 -0.349 1.00 98.38 87 SER A C 1
ATOM 724 O O . SER A 1 87 ? -3.032 -6.347 -0.547 1.00 98.38 87 SER A O 1
ATOM 726 N N . LEU A 1 88 ? -3.809 -4.364 -1.280 1.00 97.81 88 LEU A N 1
ATOM 727 C CA . LEU A 1 88 ? -4.102 -4.764 -2.655 1.00 97.81 88 LEU A CA 1
ATOM 728 C C . LEU A 1 88 ? -2.908 -4.426 -3.545 1.00 97.81 88 LEU A C 1
ATOM 730 O O . LEU A 1 88 ? -2.420 -3.303 -3.498 1.00 97.81 88 LEU A O 1
ATOM 734 N N . LEU A 1 89 ? -2.453 -5.390 -4.347 1.00 96.38 89 LEU A N 1
ATOM 735 C CA . LEU A 1 89 ? -1.300 -5.253 -5.238 1.00 96.38 89 LEU A CA 1
ATOM 736 C C . LEU A 1 89 ? -1.655 -5.603 -6.674 1.00 96.38 89 LEU A C 1
ATOM 738 O O . LEU A 1 89 ? -2.271 -6.635 -6.929 1.00 96.38 89 LEU A O 1
ATOM 742 N N . ILE A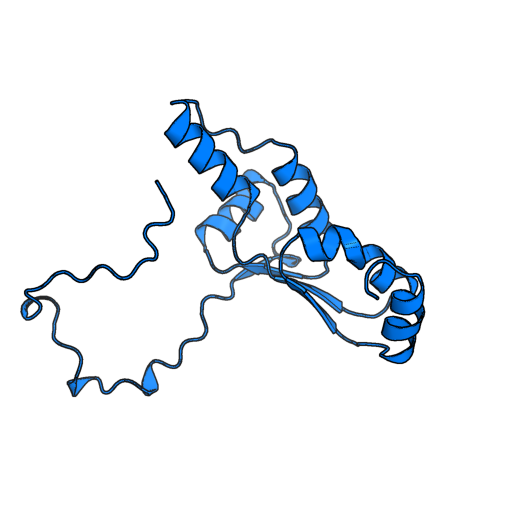 1 90 ? -1.166 -4.809 -7.622 1.00 92.94 90 ILE A N 1
ATOM 743 C CA . ILE A 1 90 ? -1.463 -4.982 -9.053 1.00 92.94 90 ILE A CA 1
ATOM 744 C C . ILE A 1 90 ? -0.362 -5.782 -9.772 1.00 92.94 90 ILE A C 1
ATOM 746 O O . ILE A 1 90 ? -0.587 -6.334 -10.852 1.00 92.94 90 ILE A O 1
ATOM 750 N N . SER A 1 91 ? 0.829 -5.901 -9.174 1.00 93.75 91 SER A N 1
ATOM 751 C CA . SER A 1 91 ? 2.000 -6.545 -9.778 1.00 93.75 91 SER A CA 1
ATOM 752 C C . SER A 1 91 ? 2.498 -7.748 -8.976 1.00 93.75 91 SER A C 1
ATOM 754 O O . SER A 1 91 ? 2.809 -7.640 -7.789 1.00 93.75 91 SER A O 1
ATOM 756 N N . GLU A 1 92 ? 2.682 -8.890 -9.647 1.00 95.19 92 GLU A N 1
ATOM 757 C CA . GLU A 1 92 ? 3.320 -10.075 -9.050 1.00 95.19 92 GLU A CA 1
ATOM 758 C C . GLU A 1 92 ? 4.758 -9.782 -8.597 1.00 95.19 92 GLU A C 1
ATOM 760 O O . GLU A 1 92 ? 5.224 -10.311 -7.590 1.00 95.19 92 GLU A O 1
ATOM 765 N N . PHE A 1 93 ? 5.465 -8.897 -9.309 1.00 96.25 93 PHE A N 1
ATOM 766 C CA . PHE A 1 93 ? 6.804 -8.473 -8.909 1.00 96.25 93 PHE A CA 1
ATOM 767 C C . PHE A 1 93 ? 6.782 -7.766 -7.551 1.00 96.25 93 PHE A C 1
ATOM 769 O O . PHE A 1 93 ? 7.642 -8.025 -6.713 1.00 96.25 93 PHE A O 1
ATOM 776 N N . GLU A 1 94 ? 5.816 -6.875 -7.329 1.00 96.19 94 GLU A N 1
ATOM 777 C CA . GLU A 1 94 ? 5.683 -6.131 -6.072 1.00 96.19 94 GLU A CA 1
ATOM 778 C C . GLU A 1 94 ? 5.277 -7.057 -4.926 1.00 96.19 94 GLU A C 1
ATOM 780 O O . GLU A 1 94 ? 5.855 -6.981 -3.841 1.00 96.19 94 GLU A O 1
ATOM 785 N N . LEU A 1 95 ? 4.370 -8.000 -5.193 1.00 97.06 95 LEU A N 1
ATOM 786 C CA . LEU A 1 95 ? 3.999 -9.055 -4.253 1.00 97.06 95 LEU A CA 1
ATOM 787 C C . LEU A 1 95 ? 5.224 -9.869 -3.803 1.00 97.06 95 LEU A C 1
ATOM 789 O O . LEU A 1 95 ? 5.459 -10.036 -2.601 1.00 97.06 95 LEU A O 1
ATOM 793 N N . ASN A 1 96 ? 6.031 -10.342 -4.755 1.00 97.75 96 ASN A N 1
ATOM 794 C CA . ASN A 1 96 ? 7.252 -11.097 -4.470 1.00 97.75 96 ASN A CA 1
ATOM 795 C C . ASN A 1 96 ? 8.291 -10.224 -3.759 1.00 97.75 96 ASN A C 1
ATOM 797 O O . ASN A 1 96 ? 8.936 -10.666 -2.813 1.00 97.75 96 ASN A O 1
ATOM 801 N N . LEU A 1 97 ? 8.418 -8.952 -4.139 1.00 97.38 97 LEU A N 1
ATOM 802 C CA . LEU A 1 97 ? 9.320 -8.018 -3.473 1.00 97.38 97 LEU A CA 1
ATOM 803 C C . LEU A 1 97 ? 8.963 -7.851 -1.987 1.00 97.38 97 LEU A C 1
ATOM 805 O O . LEU A 1 97 ? 9.846 -7.946 -1.130 1.00 97.38 97 LEU A O 1
ATOM 809 N N . LEU A 1 98 ? 7.687 -7.629 -1.663 1.00 98.12 98 LEU A N 1
ATOM 810 C CA . LEU A 1 98 ? 7.233 -7.471 -0.279 1.00 98.12 98 LEU A CA 1
ATOM 811 C C . LEU A 1 98 ? 7.381 -8.762 0.534 1.00 98.12 98 LEU A C 1
ATOM 813 O O . LEU A 1 98 ? 7.879 -8.732 1.661 1.00 98.12 98 LEU A O 1
ATOM 817 N N . SER A 1 99 ? 6.983 -9.900 -0.031 1.00 97.75 99 SER A N 1
ATOM 818 C CA . SER A 1 99 ? 7.013 -11.191 0.665 1.00 97.75 99 SER A CA 1
ATOM 819 C C . SER A 1 99 ? 8.431 -11.756 0.813 1.00 97.75 99 SER A C 1
ATOM 821 O O . SER A 1 99 ? 8.826 -12.183 1.899 1.00 97.75 99 SER A O 1
ATOM 823 N N . GLU A 1 100 ? 9.248 -11.727 -0.238 1.00 97.75 100 GLU A N 1
ATOM 824 C CA . GLU A 1 100 ? 10.570 -12.353 -0.230 1.00 97.75 100 GLU A CA 1
ATOM 825 C C . GLU A 1 100 ? 11.647 -11.448 0.366 1.00 97.75 100 GLU A C 1
ATOM 827 O O . GLU A 1 100 ? 12.455 -11.926 1.169 1.00 97.75 100 GLU A O 1
ATOM 832 N N . LYS A 1 101 ? 11.678 -10.157 0.005 1.00 96.88 101 LYS A N 1
ATOM 833 C CA . LYS A 1 101 ? 12.721 -9.226 0.467 1.00 96.88 101 LYS A CA 1
ATOM 834 C C . LYS A 1 101 ? 12.351 -8.547 1.779 1.00 96.88 101 LYS A C 1
ATOM 836 O O . LYS A 1 101 ? 13.181 -8.509 2.685 1.00 96.88 101 LYS A O 1
ATOM 841 N N . PHE A 1 102 ? 11.126 -8.036 1.889 1.00 97.44 102 PHE A N 1
ATOM 842 C CA . PHE A 1 102 ? 10.658 -7.337 3.094 1.00 97.44 102 PHE A CA 1
ATOM 843 C C . PHE A 1 102 ? 9.999 -8.257 4.128 1.00 97.44 102 PHE A C 1
ATOM 845 O O . PHE A 1 102 ? 9.730 -7.810 5.240 1.00 97.44 102 PHE A O 1
ATOM 852 N N . LYS A 1 103 ? 9.807 -9.545 3.803 1.00 97.94 103 LYS A N 1
ATOM 853 C CA . LYS A 1 103 ? 9.249 -10.565 4.709 1.00 97.94 103 LYS A CA 1
ATOM 854 C C . LYS A 1 103 ? 7.864 -10.200 5.250 1.00 97.94 103 LYS A C 1
ATOM 856 O O . LYS A 1 103 ? 7.513 -10.586 6.364 1.00 97.94 103 LYS A O 1
ATOM 861 N N . ILE A 1 104 ? 7.074 -9.476 4.457 1.00 98.12 104 ILE A N 1
ATOM 862 C CA . ILE A 1 104 ? 5.686 -9.170 4.795 1.00 98.12 104 ILE A CA 1
ATOM 863 C C . ILE A 1 104 ? 4.856 -10.449 4.695 1.00 98.12 104 ILE A C 1
ATOM 865 O O . ILE A 1 104 ? 4.986 -11.216 3.738 1.00 98.12 104 ILE A O 1
ATOM 869 N N . SER A 1 105 ? 4.016 -10.687 5.705 1.00 97.81 105 SER A N 1
ATOM 870 C CA . SER A 1 105 ? 3.127 -11.848 5.738 1.00 97.81 105 SER A CA 1
ATOM 871 C C . SER A 1 105 ? 2.199 -11.840 4.526 1.00 97.81 105 SER A C 1
ATOM 873 O O . SER A 1 105 ? 1.543 -10.836 4.258 1.00 97.81 105 SER A O 1
ATOM 875 N N . SER A 1 106 ? 2.071 -12.978 3.844 1.00 95.81 106 SER A N 1
ATOM 876 C CA . SER A 1 106 ? 1.126 -13.140 2.734 1.00 95.81 106 SER A CA 1
ATOM 877 C C . SER A 1 106 ? -0.330 -12.935 3.155 1.00 95.81 106 SER A C 1
ATOM 879 O O . SER A 1 106 ? -1.157 -12.608 2.318 1.00 95.81 106 SER A O 1
ATOM 881 N N . SER A 1 107 ? -0.650 -13.064 4.448 1.00 97.44 107 SER A N 1
ATOM 882 C CA . SER A 1 107 ? -1.986 -12.752 4.972 1.00 97.44 107 SER A CA 1
ATOM 883 C C . SER A 1 107 ? -2.373 -11.279 4.823 1.00 97.44 107 SER A C 1
ATOM 885 O O . SER A 1 107 ? -3.556 -10.973 4.862 1.00 97.44 107 SER A O 1
ATOM 887 N N . LEU A 1 108 ? -1.388 -10.384 4.686 1.00 98.06 108 LEU A N 1
ATOM 888 C CA . LEU A 1 108 ? -1.594 -8.948 4.499 1.00 98.06 108 LEU A CA 1
ATOM 889 C C . LEU A 1 108 ? -1.594 -8.549 3.020 1.00 98.06 108 LEU A C 1
ATOM 891 O O . LEU A 1 108 ? -1.784 -7.377 2.722 1.00 98.06 108 LEU A O 1
ATOM 895 N N . LEU A 1 109 ? -1.336 -9.474 2.093 1.00 98.25 109 LEU A N 1
ATOM 896 C CA . LEU A 1 109 ? -1.085 -9.157 0.690 1.00 98.25 109 LEU A CA 1
ATOM 897 C C . LEU A 1 109 ? -2.072 -9.899 -0.210 1.00 98.25 109 LEU A C 1
ATOM 899 O O . LEU A 1 109 ? -2.126 -11.128 -0.202 1.00 98.25 109 LEU A O 1
ATOM 903 N N . LEU A 1 110 ? -2.806 -9.159 -1.035 1.00 97.62 110 LEU A N 1
ATOM 904 C CA . LEU A 1 110 ? -3.695 -9.715 -2.048 1.00 97.62 110 LEU A CA 1
ATOM 905 C C . LEU A 1 110 ? -3.299 -9.205 -3.430 1.00 97.62 110 LEU A C 1
ATOM 907 O O . LEU A 1 110 ? -3.333 -8.007 -3.694 1.00 97.62 110 LEU A O 1
ATOM 911 N N . TYR A 1 111 ? -2.974 -10.131 -4.330 1.00 96.69 111 TYR A N 1
ATOM 912 C CA . TYR A 1 111 ? -2.815 -9.814 -5.743 1.00 96.69 111 TYR A CA 1
ATOM 913 C C . TYR A 1 111 ? -4.188 -9.586 -6.386 1.00 96.69 111 TYR A C 1
ATOM 915 O O . TYR A 1 111 ? -4.999 -10.510 -6.473 1.00 96.69 111 TYR A O 1
ATOM 923 N N . LEU A 1 112 ? -4.437 -8.356 -6.826 1.00 94.25 112 LEU A N 1
ATOM 924 C CA . LEU A 1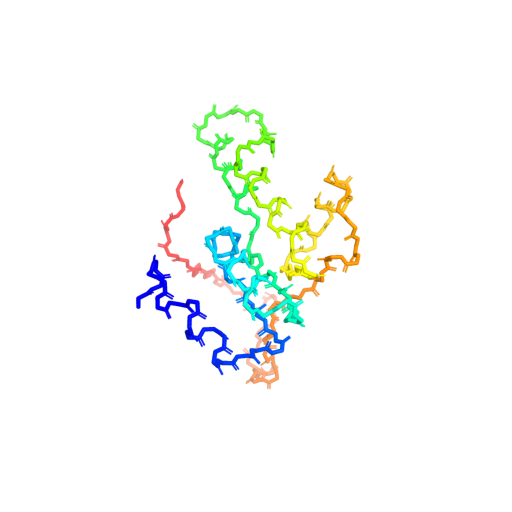 112 ? -5.649 -7.913 -7.500 1.00 94.25 112 LEU A CA 1
ATOM 925 C C . LEU A 1 112 ? -5.260 -7.122 -8.764 1.00 94.25 112 LEU A C 1
ATOM 927 O O . LEU A 1 112 ? -5.121 -5.901 -8.711 1.00 94.25 112 LEU A O 1
ATOM 931 N N . PRO A 1 113 ? -5.047 -7.799 -9.908 1.00 88.31 113 PRO A N 1
ATOM 932 C CA . PRO A 1 113 ? -4.760 -7.123 -11.168 1.00 88.31 113 PRO A CA 1
ATOM 933 C C . PRO A 1 113 ? -5.985 -6.357 -11.685 1.00 88.31 113 PRO A C 1
ATOM 935 O O . PRO A 1 113 ? -7.105 -6.540 -11.204 1.00 88.31 113 PRO A O 1
ATOM 938 N N . PHE A 1 114 ? -5.780 -5.531 -12.716 1.00 86.88 114 PHE A N 1
ATOM 939 C CA . PHE A 1 114 ? -6.860 -4.780 -13.357 1.00 86.88 114 PHE A CA 1
ATOM 940 C C . PHE A 1 114 ? -8.033 -5.681 -13.759 1.00 86.88 114 PHE A C 1
ATOM 942 O O . PHE A 1 114 ? -7.883 -6.646 -14.512 1.00 86.88 114 PHE A O 1
ATOM 949 N N . MET A 1 115 ? -9.222 -5.327 -13.273 1.00 83.62 115 MET A N 1
ATOM 950 C CA . MET A 1 115 ? -10.465 -6.037 -13.558 1.00 83.62 115 MET A CA 1
ATOM 951 C C . MET A 1 115 ? -11.120 -5.487 -14.830 1.00 83.62 115 MET A C 1
ATOM 953 O O . MET A 1 115 ? -12.160 -4.835 -14.785 1.00 83.62 115 MET A O 1
ATOM 957 N N . GLU A 1 116 ? -10.491 -5.741 -15.976 1.00 81.31 116 GLU A N 1
ATOM 958 C CA . GLU A 1 116 ? -11.012 -5.342 -17.287 1.00 81.31 116 GLU A CA 1
ATOM 959 C C . GLU A 1 116 ? -12.020 -6.361 -17.830 1.00 81.31 116 GLU A C 1
ATOM 961 O O . GLU A 1 116 ? -11.784 -7.573 -17.834 1.00 81.31 116 GLU A O 1
ATOM 966 N N . ASN A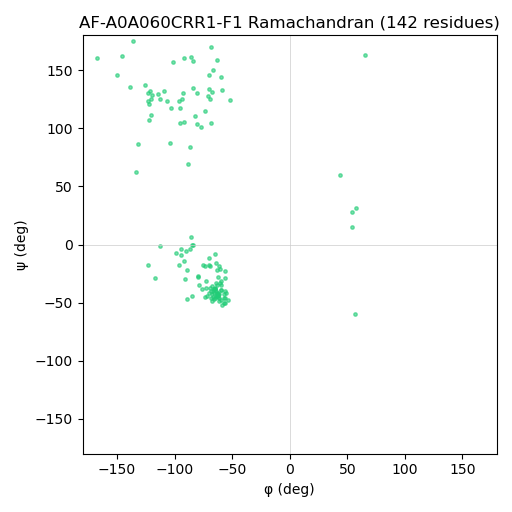 1 117 ? -13.149 -5.875 -18.355 1.00 80.56 117 ASN A N 1
ATOM 967 C CA . ASN A 1 11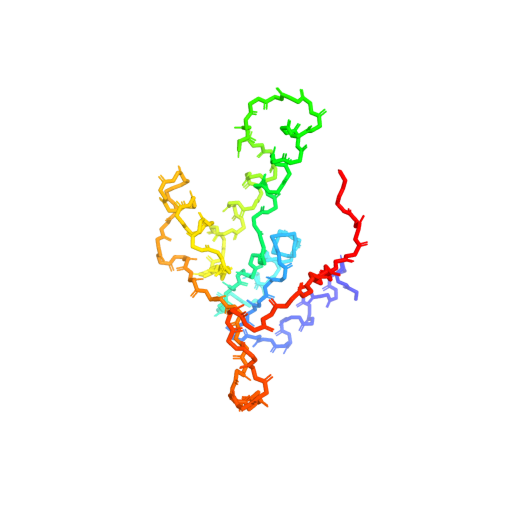7 ? -14.140 -6.738 -18.990 1.00 80.56 117 ASN A CA 1
ATOM 968 C C . ASN A 1 117 ? -13.804 -6.952 -20.469 1.00 80.56 117 ASN A C 1
ATOM 970 O O . ASN A 1 117 ? -14.358 -6.309 -21.362 1.00 80.56 117 ASN A O 1
ATOM 974 N N . LEU A 1 118 ? -12.924 -7.918 -20.726 1.00 75.50 118 LEU A N 1
ATOM 975 C CA . LEU A 1 118 ? -12.487 -8.247 -22.083 1.00 75.50 118 LEU A CA 1
ATOM 976 C C . LEU A 1 118 ? -13.613 -8.782 -22.985 1.00 75.50 118 LEU A C 1
ATOM 978 O O . LEU A 1 118 ? -13.468 -8.759 -24.204 1.00 75.50 118 LEU A O 1
ATOM 982 N N . ASN A 1 119 ? -14.753 -9.202 -22.422 1.00 74.12 119 ASN A N 1
ATOM 983 C CA . ASN A 1 119 ? -15.898 -9.681 -23.205 1.00 74.12 119 ASN A CA 1
ATOM 984 C C . ASN A 1 119 ? -16.607 -8.563 -23.986 1.00 74.12 119 ASN A C 1
ATOM 986 O O . ASN A 1 119 ? -17.456 -8.857 -24.824 1.00 74.12 119 ASN A O 1
ATOM 990 N N . GLN A 1 120 ? -16.293 -7.293 -23.712 1.00 73.19 120 GLN A N 1
ATOM 991 C CA . GLN A 1 120 ? -16.801 -6.168 -24.500 1.00 73.19 120 GLN A CA 1
ATOM 992 C C . GLN A 1 120 ? -16.129 -6.056 -25.874 1.00 73.19 120 GLN A C 1
ATOM 994 O O . GLN A 1 120 ? -16.687 -5.424 -26.768 1.00 73.19 120 GLN A O 1
ATOM 999 N N . PHE A 1 121 ? -14.963 -6.677 -26.064 1.00 71.94 121 PHE A N 1
ATOM 1000 C CA . PHE A 1 121 ? -14.258 -6.675 -27.340 1.00 71.94 121 PHE A CA 1
ATOM 1001 C C . PHE A 1 121 ? -14.638 -7.916 -28.144 1.00 71.94 121 PHE A C 1
ATOM 1003 O O . PHE A 1 121 ? -14.494 -9.048 -27.673 1.00 71.94 121 PHE A O 1
ATOM 1010 N N . SER A 1 122 ? -15.104 -7.729 -29.381 1.00 74.69 122 SER A N 1
ATOM 1011 C CA . SER A 1 122 ? -15.332 -8.873 -30.257 1.00 74.69 122 SER A CA 1
ATOM 1012 C C . SER A 1 122 ? -13.987 -9.450 -30.688 1.00 74.69 122 SER A C 1
ATOM 1014 O O . SER A 1 122 ? -13.143 -8.755 -31.255 1.00 74.69 122 SER A O 1
ATOM 1016 N N . SER A 1 123 ? -13.796 -10.755 -30.499 1.00 67.25 123 SER A N 1
ATOM 1017 C CA . SER A 1 123 ? -12.605 -11.465 -30.989 1.00 67.25 123 SER A CA 1
ATOM 1018 C C . SER A 1 123 ? -12.398 -11.315 -32.504 1.00 67.25 123 SER A C 1
ATOM 1020 O O . SER A 1 123 ? -11.267 -11.414 -32.974 1.00 67.25 123 SER A O 1
ATOM 1022 N N . SER A 1 124 ? -13.456 -11.006 -33.266 1.00 70.38 124 SER A N 1
ATOM 1023 C CA . SER A 1 124 ? -13.384 -10.721 -34.705 1.00 70.38 124 SER A CA 1
ATOM 1024 C C . SER A 1 124 ? -12.703 -9.391 -35.054 1.00 70.38 124 SER A C 1
ATOM 1026 O O . SER A 1 124 ? -12.334 -9.190 -36.207 1.00 70.38 124 SER A O 1
ATOM 1028 N N . GLU A 1 125 ? -12.562 -8.472 -34.096 1.00 73.06 125 GLU A N 1
ATOM 1029 C CA . GLU A 1 125 ? -11.934 -7.156 -34.290 1.00 73.06 125 GLU A CA 1
ATOM 1030 C C . GLU A 1 125 ? -10.429 -7.181 -33.973 1.00 73.06 125 GLU A C 1
ATOM 1032 O O . GLU A 1 125 ? -9.684 -6.277 -34.359 1.00 73.06 125 GLU A O 1
ATOM 1037 N N . ILE A 1 126 ? -9.952 -8.240 -33.308 1.00 80.69 126 ILE A N 1
ATOM 1038 C CA . ILE A 1 126 ? -8.560 -8.377 -32.879 1.00 80.69 126 ILE A CA 1
ATOM 1039 C C . ILE A 1 126 ? -7.759 -9.110 -33.960 1.00 80.69 126 ILE A C 1
ATOM 1041 O O . ILE A 1 126 ? -7.829 -10.330 -34.101 1.00 80.69 126 ILE A O 1
ATOM 1045 N N . LYS A 1 127 ? -6.932 -8.361 -34.697 1.00 84.19 127 LYS A N 1
ATOM 1046 C CA . LYS A 1 127 ? -5.970 -8.927 -35.657 1.00 84.19 127 LYS A CA 1
ATOM 1047 C C . LYS A 1 127 ? -4.973 -9.860 -34.967 1.00 84.19 127 LYS A C 1
ATOM 1049 O O . LYS A 1 127 ? -4.494 -9.562 -33.858 1.00 84.19 127 LYS A O 1
ATOM 1054 N N . ARG A 1 128 ? -4.589 -10.937 -35.657 1.00 86.81 128 ARG A N 1
ATOM 1055 C CA . ARG A 1 128 ? -3.493 -11.815 -35.217 1.00 86.81 128 ARG A CA 1
ATOM 1056 C C . ARG A 1 128 ? -2.181 -11.045 -35.180 1.00 86.81 128 ARG A C 1
ATOM 1058 O O . ARG A 1 128 ? -2.053 -10.005 -35.824 1.00 86.81 128 ARG A O 1
ATOM 1065 N N . PHE A 1 129 ? -1.216 -11.537 -34.409 1.00 88.38 129 PHE A N 1
ATOM 1066 C CA . PHE A 1 129 ? 0.063 -10.851 -34.232 1.00 88.38 129 PHE A CA 1
ATOM 1067 C C . PHE A 1 129 ? 0.756 -10.581 -35.577 1.00 88.38 129 PHE A C 1
ATOM 1069 O O . PHE A 1 129 ? 1.209 -9.469 -35.818 1.00 88.38 129 PHE A O 1
ATOM 1076 N N . GLU A 1 130 ? 0.724 -11.551 -36.490 1.00 93.62 130 GLU A N 1
ATOM 1077 C CA . GLU A 1 130 ? 1.356 -11.497 -37.813 1.00 93.62 130 GLU A CA 1
ATOM 1078 C C . GLU A 1 130 ? 0.688 -10.495 -38.775 1.00 93.62 130 GLU A C 1
ATOM 1080 O O . GLU A 1 130 ? 1.280 -10.092 -39.773 1.00 93.62 130 GLU A O 1
ATOM 1085 N N . GLU A 1 131 ? -0.554 -10.089 -38.494 1.00 90.81 131 GLU A N 1
ATOM 1086 C CA . GLU A 1 131 ? -1.338 -9.157 -39.316 1.00 90.81 131 GLU A CA 1
ATOM 1087 C C . GLU A 1 131 ? -1.208 -7.699 -38.845 1.00 90.81 131 GLU A C 1
ATOM 1089 O O . GLU A 1 131 ? -1.692 -6.773 -39.509 1.00 90.81 131 GLU A O 1
ATOM 1094 N N . ARG A 1 132 ? -0.581 -7.481 -37.683 1.00 90.19 132 ARG A N 1
ATOM 1095 C CA . ARG A 1 132 ? -0.307 -6.153 -37.123 1.00 90.19 132 ARG A CA 1
ATOM 1096 C C . ARG A 1 132 ? 0.936 -5.584 -37.808 1.00 90.19 132 ARG A C 1
ATOM 1098 O O . ARG A 1 132 ? 1.952 -6.260 -37.913 1.00 90.19 132 ARG A O 1
ATOM 1105 N N . LYS A 1 133 ? 0.848 -4.345 -38.298 1.00 90.19 133 LYS A N 1
ATOM 1106 C CA . LYS A 1 133 ? 1.935 -3.675 -39.040 1.00 90.19 133 LYS A CA 1
ATOM 1107 C C . LYS A 1 133 ? 2.467 -2.429 -38.345 1.00 90.19 133 LYS A C 1
ATOM 1109 O O . LYS A 1 133 ? 3.630 -2.087 -38.519 1.00 90.19 133 LYS A O 1
ATOM 1114 N N . ASP A 1 134 ? 1.609 -1.769 -37.580 1.00 91.00 134 ASP A N 1
ATOM 1115 C CA . ASP A 1 134 ? 1.885 -0.466 -36.994 1.00 91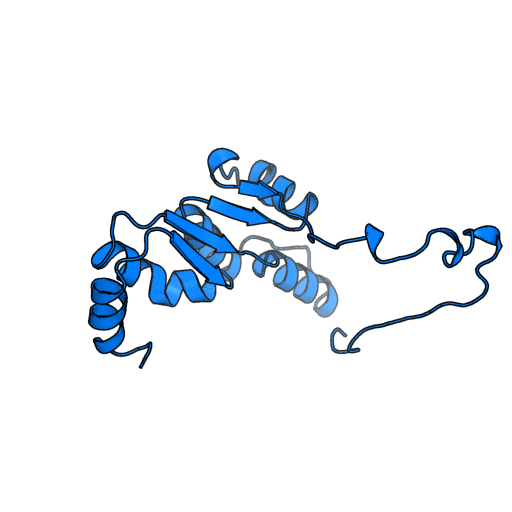.00 134 ASP A CA 1
ATOM 1116 C C . ASP A 1 134 ? 2.264 -0.589 -35.516 1.00 91.00 134 ASP A C 1
ATOM 1118 O O . ASP A 1 134 ? 1.898 -1.550 -34.833 1.00 91.00 134 ASP A O 1
ATOM 1122 N N . PHE A 1 135 ? 2.975 0.420 -35.018 1.00 89.44 135 PHE A N 1
ATOM 1123 C CA . PHE A 1 135 ? 3.275 0.591 -33.604 1.00 89.44 135 PHE A CA 1
ATOM 1124 C C . PHE A 1 135 ? 2.475 1.773 -33.063 1.00 89.44 135 PHE A C 1
ATOM 1126 O O . PHE A 1 135 ? 2.463 2.851 -33.658 1.00 89.44 135 PHE A O 1
ATOM 1133 N N . VAL A 1 136 ? 1.819 1.569 -31.924 1.00 88.62 136 VAL A N 1
ATOM 1134 C CA . VAL A 1 136 ? 1.063 2.610 -31.230 1.00 88.62 136 VAL A CA 1
ATOM 1135 C C . VAL A 1 136 ? 1.662 2.778 -29.843 1.00 88.62 136 VAL A C 1
ATOM 1137 O O . VAL A 1 136 ? 1.758 1.820 -29.080 1.00 88.62 136 VAL A O 1
ATOM 1140 N N . PHE A 1 137 ? 2.041 4.009 -29.521 1.00 88.81 137 PHE A N 1
ATOM 1141 C CA . PHE A 1 137 ? 2.392 4.417 -28.170 1.00 88.81 137 PHE A CA 1
ATOM 1142 C C . PHE A 1 137 ? 1.261 5.281 -27.617 1.00 88.81 137 PHE A C 1
ATOM 1144 O O . PHE A 1 137 ? 0.910 6.299 -28.212 1.00 88.81 137 PHE A O 1
ATOM 1151 N N . ILE A 1 138 ? 0.700 4.872 -26.482 1.00 87.88 138 ILE A N 1
ATOM 1152 C CA . ILE A 1 138 ? -0.265 5.662 -25.719 1.00 87.88 138 ILE A CA 1
ATOM 1153 C C . ILE A 1 138 ? 0.354 5.874 -24.344 1.00 87.88 138 ILE A C 1
ATOM 1155 O O . ILE A 1 138 ? 0.520 4.935 -23.572 1.00 87.88 138 ILE A O 1
ATOM 1159 N N . GLY A 1 139 ? 0.726 7.115 -24.062 1.00 86.06 139 GLY A N 1
ATOM 1160 C CA . GLY A 1 139 ? 1.352 7.513 -22.813 1.00 86.06 139 GLY A CA 1
ATOM 1161 C C . GLY A 1 139 ? 1.358 9.030 -22.698 1.00 86.06 139 GLY A C 1
ATOM 1162 O O . GLY A 1 139 ? 1.210 9.744 -23.687 1.00 86.06 139 GLY A O 1
ATOM 1163 N N . ASN A 1 140 ? 1.515 9.532 -21.480 1.00 82.94 140 ASN A N 1
ATOM 1164 C CA . ASN A 1 140 ? 1.460 10.966 -21.190 1.00 82.94 140 ASN A CA 1
ATOM 1165 C C . ASN A 1 140 ? 2.797 11.702 -21.423 1.00 82.94 140 ASN A C 1
ATOM 1167 O O . ASN A 1 140 ? 2.851 12.907 -21.210 1.00 82.94 140 ASN A O 1
ATOM 1171 N N . PHE A 1 141 ? 3.867 11.009 -21.837 1.00 78.69 141 PHE A N 1
ATOM 1172 C CA . PHE A 1 141 ? 5.236 11.547 -21.952 1.00 78.69 141 PHE A CA 1
ATOM 1173 C C . PHE A 1 141 ? 5.784 12.196 -20.658 1.00 78.69 141 PHE A C 1
ATOM 1175 O O . PHE A 1 141 ? 6.791 12.897 -20.704 1.00 78.69 141 PHE A O 1
ATOM 1182 N N . LEU A 1 142 ? 5.162 11.964 -19.492 1.00 69.31 142 LEU A N 1
ATOM 1183 C CA . LEU A 1 142 ? 5.526 12.612 -18.219 1.00 69.31 142 LEU A CA 1
ATOM 1184 C C . LEU A 1 142 ? 6.650 11.895 -17.452 1.00 69.31 142 LEU A C 1
ATOM 1186 O O . LEU A 1 142 ? 6.951 12.255 -16.313 1.00 69.31 142 LEU A O 1
ATOM 1190 N N . HIS A 1 143 ? 7.271 10.871 -18.033 1.00 57.19 143 HIS A N 1
ATOM 1191 C CA . HIS A 1 143 ? 8.377 10.142 -17.416 1.00 57.19 143 HIS A CA 1
ATOM 1192 C C . HIS A 1 143 ? 9.586 10.208 -18.350 1.00 57.19 143 HIS A C 1
ATOM 1194 O O . HIS A 1 143 ? 9.571 9.609 -19.424 1.00 57.19 143 HIS A O 1
ATOM 1200 N N . ALA A 1 144 ? 10.575 11.005 -17.938 1.00 48.41 144 ALA A N 1
ATOM 1201 C CA . ALA A 1 144 ? 11.850 11.241 -18.606 1.00 48.41 144 ALA A CA 1
ATOM 1202 C C . ALA A 1 144 ? 13.005 10.885 -17.674 1.00 48.41 144 ALA A C 1
ATOM 1204 O O . ALA A 1 144 ? 12.873 11.138 -16.449 1.00 48.41 144 ALA A O 1
#

pLDDT: mean 91.94, std 8.65, range [48.41, 98.69]

Sequence (144 aa):
ELNSSSFNNFVKELNPDIVVYDRFVSEEQFGWRVVQECPKALQILDTEDLHFLRSAREKVYKNEEEINLYNETTIREIASILRCDLSLLISEFELNLLSEKFKISSSLLLYLPFMENLNQFSSSEIKRFEERKDFVFIGNFLHA

Organism: NCBI:txid165435

Mean predicted aligned error: 5.84 Å

Secondary structure (DSSP, 8-state):
-TTSTHHHHHHHHH--SEEEEEHHHHHHHHHHHHHHH-TTSEEEEE-SS-HHHHHHHHHHHHH-------SHHHHHHHHHHHHSSEEEES-HHHHHIIIIIS---GGGEEE------GGGS-GGGS--GGG---------S---